Protein AF-A0A933V024-F1 (afdb_monomer_lite)

Structure (mmCIF, N/CA/C/O backbone):
data_AF-A0A933V024-F1
#
_entry.id   AF-A0A933V024-F1
#
loop_
_atom_site.group_PDB
_atom_site.id
_atom_site.type_symbol
_atom_site.label_atom_id
_atom_site.label_alt_id
_atom_site.label_comp_id
_atom_site.label_asym_id
_atom_site.label_entity_id
_atom_site.label_seq_id
_atom_site.pdbx_PDB_ins_code
_atom_site.Cartn_x
_atom_site.Cartn_y
_atom_site.Cartn_z
_atom_site.occupancy
_atom_site.B_iso_or_equiv
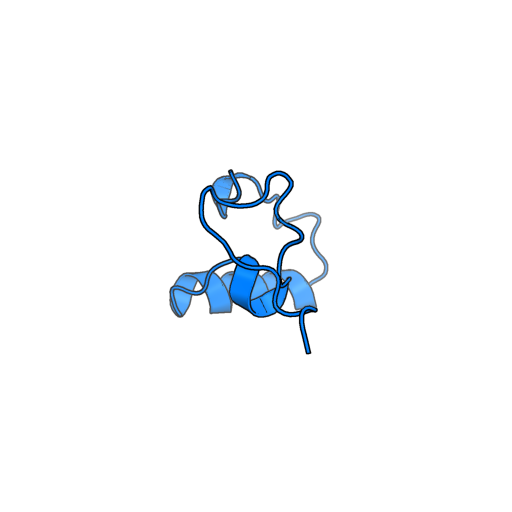_atom_site.auth_seq_id
_atom_site.auth_comp_id
_atom_site.auth_asym_id
_atom_site.auth_atom_id
_atom_site.pdbx_PDB_model_num
ATOM 1 N N . CYS A 1 1 ? -2.313 -5.420 -11.796 1.00 60.19 1 CYS A N 1
ATOM 2 C CA . CYS A 1 1 ? -1.025 -6.033 -11.401 1.00 60.19 1 CYS A CA 1
ATOM 3 C C . CYS A 1 1 ? -0.503 -5.581 -10.034 1.00 60.19 1 CYS A C 1
ATOM 5 O O . CYS A 1 1 ? 0.445 -6.188 -9.564 1.00 60.19 1 CYS A O 1
ATOM 7 N N . HIS A 1 2 ? -1.097 -4.574 -9.379 1.00 68.44 2 HIS A N 1
ATOM 8 C CA . HIS A 1 2 ? -0.728 -4.191 -8.013 1.00 68.44 2 HIS A CA 1
ATOM 9 C C . HIS A 1 2 ? -1.957 -4.353 -7.114 1.00 68.44 2 HIS A C 1
ATOM 11 O O . HIS A 1 2 ? -2.904 -3.579 -7.232 1.00 68.44 2 HIS A O 1
ATOM 17 N N . THR A 1 3 ? -1.969 -5.407 -6.297 1.00 75.88 3 THR A N 1
ATOM 18 C CA . THR A 1 3 ? -2.941 -5.618 -5.214 1.00 75.88 3 THR A CA 1
ATOM 19 C C . THR A 1 3 ? -2.202 -5.585 -3.883 1.00 75.88 3 THR A C 1
ATOM 21 O O . THR A 1 3 ? -0.979 -5.756 -3.837 1.00 75.88 3 THR A O 1
ATOM 24 N N . PHE A 1 4 ? -2.935 -5.356 -2.794 1.00 84.44 4 PHE A N 1
ATOM 25 C CA . PHE A 1 4 ? -2.361 -5.383 -1.448 1.00 84.44 4 PHE A CA 1
ATOM 26 C C . PHE A 1 4 ? -1.748 -6.751 -1.105 1.00 84.44 4 PHE A C 1
ATOM 28 O O . PHE A 1 4 ? -0.773 -6.799 -0.362 1.00 84.44 4 PHE A O 1
ATOM 35 N N . ASP A 1 5 ? -2.229 -7.829 -1.730 1.00 84.06 5 ASP A N 1
ATOM 36 C CA . ASP A 1 5 ? -1.746 -9.204 -1.532 1.00 84.06 5 ASP A CA 1
ATOM 37 C C . ASP A 1 5 ? -0.272 -9.400 -1.914 1.00 84.06 5 ASP A C 1
ATOM 39 O O . ASP A 1 5 ? 0.397 -10.286 -1.390 1.00 84.06 5 ASP A O 1
ATOM 43 N N . GLY A 1 6 ? 0.259 -8.575 -2.824 1.00 83.62 6 GLY A N 1
ATOM 44 C CA . GLY A 1 6 ? 1.668 -8.627 -3.224 1.00 83.62 6 GLY A CA 1
ATOM 45 C C . GLY A 1 6 ? 2.621 -7.949 -2.236 1.00 83.62 6 GLY A C 1
ATOM 46 O O . GLY A 1 6 ? 3.831 -7.940 -2.460 1.00 83.62 6 GLY A O 1
ATOM 47 N N . MET A 1 7 ? 2.101 -7.336 -1.170 1.00 86.12 7 MET A N 1
ATOM 48 C CA . MET A 1 7 ? 2.905 -6.615 -0.193 1.00 86.12 7 MET A CA 1
ATOM 49 C C . MET A 1 7 ? 3.213 -7.469 1.034 1.00 86.12 7 MET A C 1
ATOM 51 O O . MET A 1 7 ? 2.321 -8.030 1.659 1.00 86.12 7 MET A O 1
ATOM 55 N N . ASN A 1 8 ? 4.476 -7.467 1.459 1.00 88.50 8 ASN A N 1
ATOM 56 C CA . ASN A 1 8 ? 4.854 -7.944 2.785 1.00 88.50 8 ASN A CA 1
ATOM 57 C C . ASN A 1 8 ? 4.857 -6.755 3.756 1.00 88.50 8 ASN A C 1
ATOM 59 O O . ASN A 1 8 ? 5.686 -5.853 3.636 1.00 88.50 8 ASN A O 1
ATOM 63 N N . THR A 1 9 ? 3.915 -6.723 4.696 1.00 84.56 9 THR A N 1
ATOM 64 C CA . THR A 1 9 ? 3.790 -5.632 5.672 1.00 84.56 9 THR A CA 1
ATOM 65 C C . THR A 1 9 ? 4.857 -5.700 6.762 1.00 84.56 9 THR A C 1
ATOM 67 O O . THR A 1 9 ? 5.273 -4.656 7.255 1.00 84.56 9 THR A O 1
ATOM 70 N N . GLU A 1 10 ? 5.368 -6.879 7.110 1.00 88.25 10 GLU A N 1
ATOM 71 C CA . GLU A 1 10 ? 6.345 -7.057 8.193 1.00 88.25 10 GLU A CA 1
ATOM 72 C C . GLU A 1 10 ? 7.681 -6.369 7.897 1.00 88.25 10 GLU A C 1
ATOM 74 O O . GLU A 1 10 ? 8.315 -5.820 8.796 1.00 88.25 10 GLU A O 1
ATOM 79 N N . VAL A 1 11 ? 8.071 -6.325 6.621 1.00 91.75 11 VAL A N 1
ATOM 80 C CA . VAL A 1 11 ? 9.301 -5.658 6.164 1.00 91.75 11 VAL A CA 1
ATOM 81 C C . VAL A 1 11 ? 9.119 -4.156 5.920 1.00 91.75 11 VAL A C 1
ATOM 83 O O . VAL A 1 11 ? 10.084 -3.439 5.647 1.00 91.75 11 VAL A O 1
ATOM 86 N N . GLN A 1 12 ? 7.889 -3.644 6.004 1.00 89.44 12 GLN A N 1
ATOM 87 C CA . GLN A 1 12 ? 7.612 -2.226 5.798 1.00 89.44 12 GLN A CA 1
ATOM 88 C C . GLN A 1 12 ? 7.917 -1.411 7.056 1.00 89.44 12 GLN A C 1
ATOM 90 O O . GLN A 1 12 ? 7.614 -1.796 8.187 1.00 89.44 12 GLN A O 1
ATOM 95 N N . LYS A 1 13 ? 8.436 -0.193 6.857 1.00 94.88 13 LYS A N 1
ATOM 96 C CA . LYS A 1 13 ? 8.555 0.795 7.938 1.00 94.88 13 LYS A CA 1
ATOM 97 C C . LYS A 1 13 ? 7.173 1.078 8.539 1.00 94.88 13 LYS A C 1
ATOM 99 O O . LYS A 1 13 ? 6.196 1.202 7.802 1.00 94.88 13 LYS A O 1
ATOM 104 N N . GLN A 1 14 ? 7.111 1.296 9.855 1.00 94.12 14 GLN A N 1
ATOM 105 C CA . GLN A 1 14 ? 5.866 1.563 10.601 1.00 94.12 14 GLN A CA 1
ATOM 106 C C . GLN A 1 14 ? 4.958 2.611 9.937 1.00 94.12 14 GLN A C 1
ATOM 108 O O . GLN A 1 14 ? 3.751 2.414 9.814 1.00 94.12 14 GLN A O 1
ATOM 113 N N . ARG A 1 15 ? 5.544 3.707 9.435 1.00 92.50 15 ARG A N 1
ATOM 114 C CA . ARG A 1 15 ? 4.804 4.744 8.702 1.00 92.50 15 ARG A CA 1
ATOM 115 C C . ARG A 1 15 ? 4.105 4.191 7.457 1.00 92.50 15 ARG A C 1
ATOM 117 O O . ARG A 1 15 ? 2.941 4.503 7.247 1.00 92.50 15 ARG A O 1
ATOM 124 N N . ALA A 1 16 ? 4.813 3.413 6.639 1.00 91.06 16 ALA A N 1
ATOM 125 C CA . ALA A 1 16 ? 4.285 2.879 5.386 1.00 91.06 16 ALA A CA 1
ATOM 126 C C . ALA A 1 16 ? 3.156 1.877 5.646 1.00 91.06 16 ALA A C 1
ATOM 128 O O . ALA A 1 16 ? 2.102 1.989 5.031 1.00 91.06 16 ALA A O 1
ATOM 129 N N . ARG A 1 17 ? 3.326 0.992 6.639 1.00 92.94 17 ARG A N 1
ATOM 130 C CA . ARG A 1 17 ? 2.268 0.063 7.066 1.00 92.94 17 ARG A CA 1
ATOM 131 C C . ARG A 1 17 ? 0.978 0.791 7.418 1.00 92.94 17 ARG A C 1
ATOM 133 O O . ARG A 1 17 ? -0.064 0.483 6.857 1.00 92.94 17 ARG A O 1
ATOM 140 N N . LYS A 1 18 ? 1.067 1.814 8.276 1.00 94.31 18 LYS A N 1
ATOM 141 C CA . LYS A 1 18 ? -0.097 2.612 8.683 1.00 94.31 18 LYS A CA 1
ATOM 142 C C . LYS A 1 18 ? -0.791 3.268 7.486 1.00 94.31 18 LYS A C 1
ATOM 144 O O . LYS A 1 18 ? -2.012 3.331 7.451 1.00 94.31 18 LYS A O 1
ATOM 149 N N . GLN A 1 19 ? -0.031 3.764 6.508 1.00 93.06 19 GLN A N 1
ATOM 150 C CA . GLN A 1 19 ? -0.617 4.341 5.293 1.00 93.06 19 GLN A CA 1
ATOM 151 C C . GLN A 1 19 ? -1.306 3.277 4.430 1.00 93.06 19 GLN A C 1
ATOM 153 O O . GLN A 1 19 ? -2.420 3.503 3.978 1.00 93.06 19 GLN A O 1
ATOM 158 N N . HIS A 1 20 ? -0.701 2.101 4.252 1.00 92.62 20 HIS A N 1
ATOM 159 C C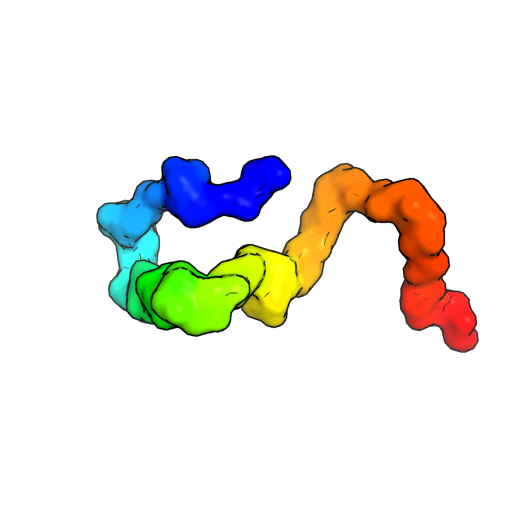A . HIS A 1 20 ? -1.318 1.006 3.501 1.00 92.62 20 HIS A CA 1
ATOM 160 C C . HIS A 1 20 ? -2.554 0.410 4.196 1.00 92.62 20 HIS A C 1
ATOM 162 O O . HIS A 1 20 ? -3.485 -0.018 3.519 1.00 92.62 20 HIS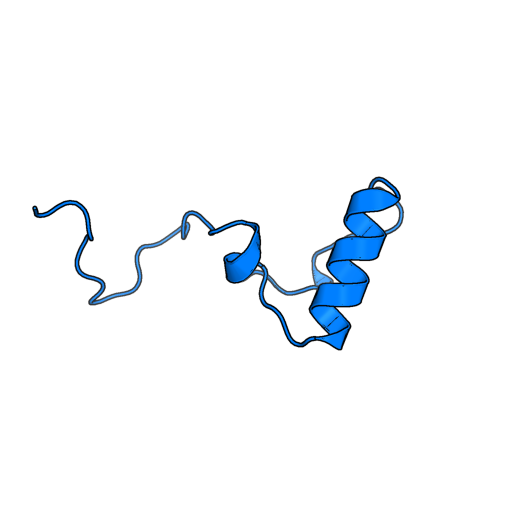 A O 1
ATOM 168 N N . GLU A 1 21 ? -2.600 0.390 5.530 1.00 92.88 21 GLU A N 1
ATOM 169 C CA . GLU A 1 21 ? -3.794 0.008 6.300 1.00 92.88 21 GLU A CA 1
ATOM 170 C C . GLU A 1 21 ? -4.943 1.002 6.081 1.00 92.88 21 GLU A C 1
ATOM 172 O O . GLU A 1 21 ? -6.074 0.595 5.810 1.00 92.88 21 GLU A O 1
ATOM 177 N N . LEU A 1 22 ? -4.650 2.306 6.145 1.00 94.12 22 LEU A N 1
ATOM 178 C CA . LEU A 1 22 ? -5.632 3.354 5.856 1.00 94.12 22 LEU A CA 1
ATOM 179 C C . LEU A 1 22 ? -6.127 3.266 4.411 1.00 94.12 22 LEU A C 1
ATOM 181 O O . LEU A 1 22 ? -7.330 3.321 4.188 1.00 94.12 22 LEU A O 1
ATOM 185 N N . ALA A 1 23 ? -5.225 3.036 3.456 1.00 91.81 23 ALA A N 1
ATOM 186 C CA . ALA A 1 23 ? -5.586 2.891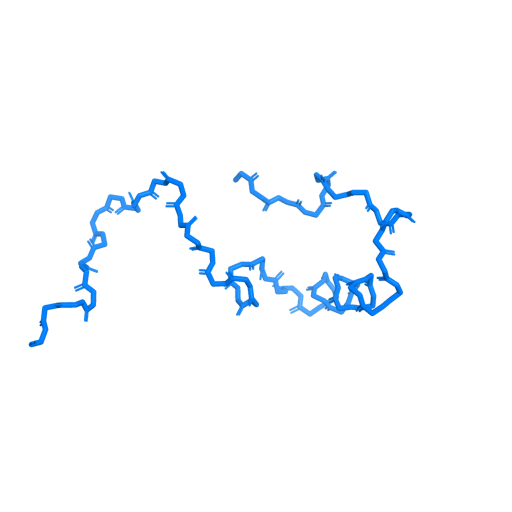 2.053 1.00 91.81 23 ALA A CA 1
ATOM 187 C C . ALA A 1 23 ? -6.551 1.714 1.821 1.00 91.81 23 ALA A C 1
ATOM 189 O O . ALA A 1 23 ? -7.542 1.870 1.114 1.00 91.81 23 ALA A O 1
ATOM 190 N N . GLN A 1 24 ? -6.329 0.560 2.463 1.00 91.06 24 GLN A N 1
ATOM 191 C CA . GLN A 1 24 ? -7.261 -0.575 2.379 1.00 91.06 24 GLN A CA 1
ATOM 192 C C . GLN A 1 24 ? -8.637 -0.237 2.953 1.00 91.06 24 GLN A C 1
ATOM 194 O O . GLN A 1 24 ? -9.659 -0.541 2.338 1.00 91.06 24 GLN A O 1
ATOM 199 N N . ARG A 1 25 ? -8.668 0.411 4.123 1.00 93.94 25 ARG A N 1
ATOM 200 C CA . ARG A 1 25 ? -9.915 0.814 4.784 1.00 93.94 25 ARG A CA 1
ATOM 201 C C . ARG A 1 25 ? -10.699 1.828 3.951 1.00 93.94 25 ARG A C 1
ATOM 203 O O . ARG A 1 25 ? -11.915 1.713 3.825 1.00 93.94 25 ARG A O 1
ATOM 210 N N . ASP A 1 26 ? -9.993 2.785 3.363 1.00 94.00 26 ASP A N 1
ATOM 211 C CA . ASP A 1 26 ? -10.572 3.902 2.622 1.00 94.00 26 ASP A CA 1
ATOM 212 C C . ASP A 1 26 ? -10.787 3.549 1.133 1.00 94.00 26 ASP A C 1
ATOM 214 O O . ASP A 1 26 ? -11.183 4.402 0.343 1.00 94.00 26 ASP A O 1
ATOM 218 N N . LYS A 1 27 ? -10.576 2.275 0.754 1.00 90.44 27 LYS A N 1
ATOM 219 C CA . LYS A 1 27 ? -10.696 1.738 -0.617 1.00 90.44 27 LYS A CA 1
ATOM 220 C C . LYS A 1 27 ? -9.830 2.480 -1.641 1.00 90.44 27 LYS A C 1
ATOM 222 O O . LYS A 1 27 ? -10.182 2.555 -2.817 1.00 90.44 27 LYS A O 1
ATOM 227 N N . GLN A 1 28 ? -8.693 2.992 -1.188 1.00 88.00 28 GLN A N 1
ATOM 228 C CA . GLN A 1 28 ? -7.721 3.668 -2.026 1.00 88.00 28 GLN A CA 1
ATOM 229 C C . GLN A 1 28 ? -6.876 2.674 -2.826 1.00 88.00 28 GLN A C 1
ATOM 231 O O . GLN A 1 28 ? -6.640 1.531 -2.422 1.00 88.00 28 GLN A O 1
ATOM 236 N N . THR A 1 29 ? -6.378 3.130 -3.968 1.00 86.31 29 THR A N 1
ATOM 237 C CA . THR A 1 29 ? -5.512 2.360 -4.859 1.00 86.31 29 THR A CA 1
ATOM 238 C C . THR A 1 29 ? -4.066 2.829 -4.756 1.00 86.31 29 THR A C 1
ATOM 240 O O . THR A 1 29 ? -3.775 3.983 -4.447 1.00 86.31 29 THR A O 1
ATOM 243 N N . CYS A 1 30 ? -3.123 1.949 -5.099 1.00 84.88 30 CYS A N 1
ATOM 244 C CA . CYS A 1 30 ? -1.698 2.289 -5.111 1.00 84.88 30 CYS A CA 1
ATOM 245 C C . CYS A 1 30 ? -1.397 3.511 -5.998 1.00 84.88 30 CYS A C 1
ATOM 247 O O . CYS A 1 30 ? -0.461 4.257 -5.722 1.00 84.88 30 CYS A O 1
ATOM 249 N N . ILE A 1 31 ? -2.192 3.722 -7.052 1.00 82.00 31 ILE A N 1
ATOM 250 C CA . ILE A 1 31 ? -2.027 4.813 -8.016 1.00 82.00 31 ILE A CA 1
ATOM 251 C C . ILE A 1 31 ? -2.340 6.169 -7.377 1.00 82.00 31 ILE A C 1
ATOM 253 O O . ILE A 1 31 ? -1.693 7.149 -7.719 1.00 82.00 31 ILE A O 1
ATOM 257 N N . GLU A 1 32 ? -3.255 6.247 -6.413 1.00 81.69 32 GLU A N 1
ATOM 258 C CA . GLU A 1 32 ? -3.624 7.532 -5.804 1.00 81.69 32 GLU A CA 1
ATOM 259 C C . GLU A 1 32 ? -2.462 8.163 -5.025 1.00 81.69 32 GLU A C 1
ATOM 261 O O . GLU A 1 32 ? -2.256 9.374 -5.093 1.00 81.69 32 GLU A O 1
ATOM 266 N N . CYS A 1 33 ? -1.650 7.351 -4.338 1.00 84.12 33 CYS A N 1
ATOM 267 C CA . CYS A 1 33 ? -0.495 7.845 -3.583 1.00 84.12 33 CYS A CA 1
ATOM 268 C C . CYS A 1 33 ? 0.829 7.714 -4.340 1.00 84.12 33 CYS A C 1
ATOM 270 O O . CYS A 1 33 ? 1.649 8.629 -4.306 1.00 84.12 33 CYS A O 1
ATOM 272 N N . HIS A 1 34 ? 1.059 6.588 -5.020 1.00 81.50 34 HIS A N 1
ATOM 273 C CA . HIS A 1 34 ? 2.314 6.336 -5.731 1.00 81.50 34 HIS A CA 1
ATOM 274 C C . HIS A 1 34 ? 2.289 6.808 -7.183 1.00 81.50 34 HIS A C 1
ATOM 276 O O . HIS A 1 34 ? 3.298 6.638 -7.864 1.00 81.50 34 HIS A O 1
ATOM 282 N N . LYS A 1 35 ? 1.163 7.395 -7.637 1.00 73.00 35 LYS A N 1
ATOM 283 C CA . LYS A 1 35 ? 0.969 7.994 -8.971 1.00 73.00 35 LYS A CA 1
ATOM 284 C C . LYS A 1 35 ? 1.626 7.155 -10.055 1.00 73.00 35 LYS A C 1
ATOM 286 O O . LYS A 1 35 ? 2.441 7.655 -10.821 1.00 73.00 35 LYS A O 1
ATOM 291 N N . GLY A 1 36 ? 1.358 5.847 -9.984 1.00 65.31 36 GLY A N 1
ATOM 292 C CA . GLY A 1 36 ? 2.212 4.825 -10.569 1.00 65.31 36 GLY A CA 1
ATOM 293 C C . GLY A 1 36 ? 2.615 5.169 -11.997 1.00 65.31 36 GLY A C 1
ATOM 294 O O . GLY A 1 36 ? 1.756 5.464 -12.824 1.00 65.31 36 GLY A O 1
ATOM 295 N N . ILE A 1 37 ? 3.911 5.072 -12.295 1.00 56.12 37 ILE A N 1
ATOM 296 C CA . ILE A 1 37 ? 4.350 4.920 -13.678 1.00 56.12 37 ILE A CA 1
ATOM 297 C C . ILE A 1 37 ? 3.745 3.596 -14.120 1.00 56.12 37 ILE A C 1
ATOM 299 O O . ILE A 1 37 ? 4.133 2.523 -13.650 1.00 56.12 37 ILE A O 1
ATOM 303 N N . ALA A 1 38 ? 2.710 3.667 -14.948 1.00 60.78 38 ALA A N 1
ATOM 304 C CA . ALA A 1 38 ? 2.154 2.470 -15.529 1.00 60.78 38 ALA A CA 1
ATOM 305 C C . ALA A 1 38 ? 3.282 1.806 -16.327 1.00 60.78 38 ALA A C 1
ATOM 307 O O .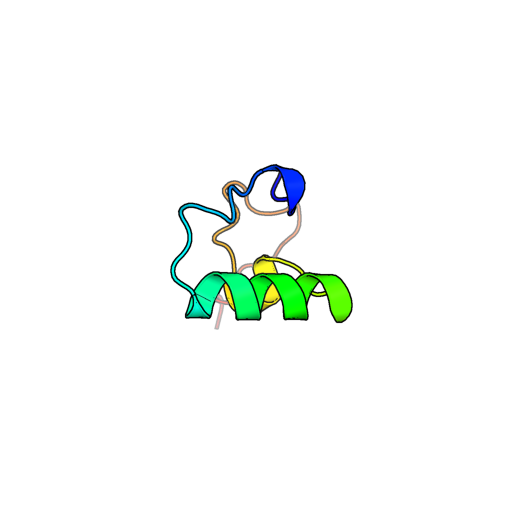 ALA A 1 38 ? 3.822 2.405 -17.253 1.00 60.78 38 ALA A O 1
ATOM 308 N N . HIS A 1 39 ? 3.642 0.566 -15.981 1.00 59.56 39 HIS A N 1
ATOM 309 C CA . HIS A 1 39 ? 4.616 -0.206 -16.763 1.00 59.56 39 HIS A CA 1
ATOM 310 C C . HIS A 1 39 ? 4.194 -0.308 -18.241 1.00 59.56 39 HIS A C 1
ATOM 312 O O . HIS A 1 39 ? 5.022 -0.547 -19.114 1.00 59.56 39 HIS A O 1
ATOM 318 N N . GLN A 1 40 ? 2.896 -0.132 -18.512 1.00 59.44 40 GLN A N 1
ATOM 319 C CA . GLN A 1 40 ? 2.319 -0.010 -19.840 1.00 59.44 40 GLN A CA 1
ATOM 320 C C . GLN A 1 40 ? 1.280 1.106 -19.839 1.00 59.44 40 GLN A C 1
ATOM 322 O O . GLN A 1 40 ? 0.368 1.110 -19.010 1.00 59.44 40 GLN A O 1
ATOM 327 N N . LYS A 1 41 ? 1.396 2.026 -20.796 1.00 58.53 41 LYS A N 1
ATOM 328 C CA . LYS A 1 41 ? 0.395 3.066 -21.020 1.00 58.53 41 LYS A CA 1
ATOM 329 C C . LYS A 1 41 ? -0.955 2.415 -21.369 1.00 58.53 41 LYS A C 1
ATOM 331 O O . LYS A 1 41 ? -0.997 1.576 -22.277 1.00 58.53 41 LYS A O 1
ATOM 336 N N . PRO A 1 42 ? -2.058 2.763 -20.684 1.00 64.88 42 PRO A N 1
ATOM 337 C C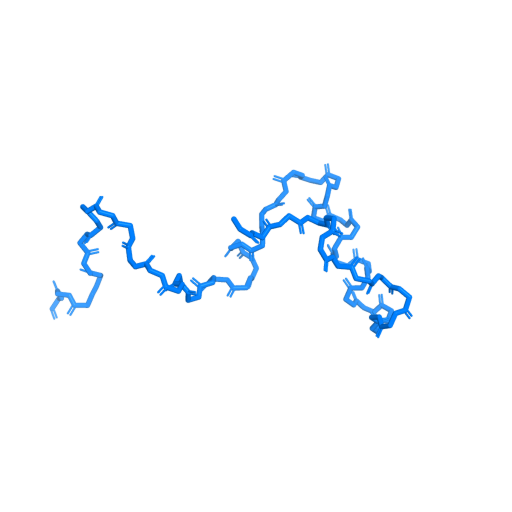A . PRO A 1 42 ? -3.387 2.298 -21.059 1.00 64.88 42 PRO A CA 1
ATOM 338 C C . PRO A 1 42 ? -3.692 2.632 -22.522 1.00 64.88 42 PRO A C 1
ATOM 340 O O . PRO A 1 42 ? -3.424 3.743 -22.988 1.00 64.88 42 PRO A O 1
ATOM 343 N N . LYS A 1 43 ? -4.253 1.670 -23.268 1.00 73.31 43 LYS A N 1
ATOM 344 C CA . LYS A 1 43 ? -4.676 1.914 -24.654 1.00 73.31 43 LYS A CA 1
ATOM 345 C C . LYS A 1 43 ? -5.701 3.053 -24.665 1.00 73.31 43 LYS A C 1
ATOM 347 O O . LYS A 1 43 ? -6.756 2.924 -24.054 1.00 73.31 43 LYS A O 1
ATOM 352 N N . GLY A 1 44 ? -5.382 4.142 -25.365 1.00 69.31 44 GLY A N 1
ATOM 353 C CA . GLY A 1 44 ? -6.259 5.309 -25.504 1.00 69.31 44 GLY A CA 1
ATOM 354 C C . GLY A 1 44 ? -6.017 6.446 -24.508 1.00 69.31 44 GLY A C 1
ATOM 355 O O . GLY A 1 44 ? -6.747 7.431 -24.555 1.00 69.31 44 GLY A O 1
ATOM 356 N N . MET A 1 45 ? -5.006 6.357 -23.638 1.00 67.94 45 MET A N 1
ATOM 357 C CA . MET A 1 45 ? -4.600 7.508 -22.826 1.00 67.94 45 MET A CA 1
ATOM 358 C C . MET A 1 45 ? -3.901 8.543 -23.722 1.00 67.94 45 MET A C 1
ATOM 360 O O . MET A 1 45 ? -2.945 8.206 -24.424 1.00 67.94 45 MET A O 1
ATOM 364 N N . LYS A 1 46 ? -4.391 9.784 -23.739 1.00 67.38 46 LYS A N 1
ATOM 365 C CA . LYS A 1 46 ? -3.654 10.931 -24.291 1.00 67.38 46 LYS A CA 1
ATOM 366 C C . LYS A 1 46 ? -2.611 11.354 -23.255 1.00 67.38 46 LYS A C 1
ATOM 368 O O . LYS A 1 46 ? -2.886 11.222 -22.064 1.00 67.38 46 LYS A O 1
ATOM 373 N N . ASP A 1 47 ? -1.416 11.726 -23.701 1.00 61.44 47 ASP A N 1
ATOM 374 C CA . ASP A 1 47 ? -0.408 12.270 -22.788 1.00 61.44 47 ASP A CA 1
ATOM 375 C C . ASP A 1 47 ? -0.845 13.683 -22.381 1.00 61.44 47 ASP A C 1
ATOM 377 O O . ASP A 1 47 ? -1.380 14.421 -23.203 1.00 61.44 47 ASP A O 1
ATOM 381 N N . ASP A 1 48 ? -0.678 14.018 -21.104 1.00 61.62 48 ASP A N 1
ATOM 382 C CA . ASP A 1 48 ? -1.009 15.340 -20.542 1.00 61.62 48 ASP A CA 1
ATOM 383 C C . ASP A 1 48 ? 0.114 16.370 -20.819 1.00 61.62 48 ASP A C 1
ATOM 385 O O . ASP A 1 48 ? 0.006 17.520 -20.423 1.00 61.62 48 ASP A O 1
ATOM 389 N N . ASP A 1 49 ? 1.189 15.951 -21.505 1.00 55.06 49 ASP A N 1
ATOM 390 C CA . ASP A 1 49 ? 2.358 16.762 -21.899 1.00 55.06 49 ASP A CA 1
ATOM 391 C C . ASP A 1 49 ? 2.222 17.387 -23.312 1.00 55.06 49 ASP A C 1
ATOM 393 O O . ASP A 1 49 ? 3.208 17.849 -23.882 1.00 55.06 49 ASP A O 1
ATOM 397 N N . ASP A 1 50 ? 1.018 17.397 -23.896 1.00 50.69 50 ASP A N 1
ATOM 398 C CA . ASP A 1 50 ? 0.692 18.171 -25.108 1.00 50.69 50 ASP A CA 1
ATOM 399 C C . ASP A 1 50 ? -0.018 19.493 -24.722 1.00 50.69 50 ASP A C 1
ATOM 401 O O . ASP A 1 50 ? -1.186 19.706 -25.068 1.00 50.69 50 ASP A O 1
ATOM 405 N N . GLU A 1 51 ? 0.681 20.375 -23.995 1.00 43.91 51 GLU A N 1
ATOM 406 C CA . GLU A 1 51 ? 0.359 21.816 -23.907 1.00 43.91 51 GLU A CA 1
ATOM 407 C C . GLU A 1 51 ? 1.459 22.661 -24.569 1.00 43.91 51 GLU A C 1
ATOM 409 O O . GLU A 1 51 ? 2.653 22.462 -24.243 1.00 43.91 51 GLU A O 1
#

Sequence (51 aa):
CHTFDGMNTEVQKQRARKQHELAQRDKQTCIECHKGIAHQKPKGMKDDDDE

pLDDT: mean 78.74, std 14.2, range [43.91, 94.88]

Foldseek 3Di:
DDDPVPDDLVPDDPVVNVVVVVCVVVVHDPCVPVVDPPPDDPVPDDDPPPD

Radius of gyration: 14.05 Å; chains: 1; bounding box: 20×31×36 Å

Secondary structure (DSSP, 8-state):
---GGG--STTS-HHHHHHHHHHHHTT--HHHHH----SSPPTTPPPTT--